Protein AF-A0A969BZG1-F1 (afdb_monomer)

Radius of gyration: 15.25 Å; Cα contacts (8 Å, |Δi|>4): 157; chains: 1; bounding box: 28×36×54 Å

Foldseek 3Di:
DDPPPPPPAAEDELQDAAQKKWKKFFCVQDPPVVLCVLLVVLPFDWGWHFYDYPPDDTTTITTRDMDGPVPPPPSPVVSLVVSVVPGPVVRIRIHHNHPPVVVVVVD

Mean predicted aligned error: 8.18 Å

pLDDT: mean 81.27, std 16.53, range [31.38, 94.31]

Secondary structure (DSSP, 8-state):
---------EEEESSPPBTEEEEEEETTSS-HHHHHHHHHHTT---EEEEEE-TTSPPEEEEEEEEEEGGG--THHHHHHHHHHTTS-GGGEEEEEB--GGGTTT--

Structure (mmCIF, N/CA/C/O backbone):
data_AF-A0A969BZG1-F1
#
_entry.id   AF-A0A969BZG1-F1
#
loop_
_atom_site.group_PDB
_atom_site.id
_atom_site.type_symbol
_atom_site.label_atom_id
_atom_site.label_alt_id
_atom_site.label_comp_id
_atom_site.label_asym_id
_atom_site.label_entity_id
_atom_site.label_seq_id
_atom_site.pdbx_PDB_ins_code
_atom_site.Cartn_x
_atom_site.Cartn_y
_atom_site.Cartn_z
_atom_site.occupancy
_atom_site.B_iso_or_equiv
_atom_site.auth_seq_id
_atom_site.auth_comp_id
_atom_site.auth_asym_id
_atom_site.auth_atom_id
_atom_site.pdbx_PDB_model_num
ATOM 1 N N . MET A 1 1 ? -8.593 -1.134 -37.292 1.00 31.38 1 MET A N 1
ATOM 2 C CA . MET A 1 1 ? -9.154 -0.841 -35.956 1.00 31.38 1 MET A CA 1
ATOM 3 C C . MET A 1 1 ? -8.088 -1.203 -34.950 1.00 31.38 1 MET A C 1
ATOM 5 O O . MET A 1 1 ? -7.825 -2.384 -34.781 1.00 31.38 1 MET A O 1
ATOM 9 N N . THR A 1 2 ? -7.434 -0.213 -34.355 1.00 34.38 2 THR A N 1
ATOM 10 C CA . THR A 1 2 ? -6.402 -0.446 -33.340 1.00 34.38 2 THR A CA 1
ATOM 11 C C . THR A 1 2 ? -6.911 0.214 -32.075 1.00 34.38 2 THR A C 1
ATOM 13 O O . THR A 1 2 ? -7.035 1.433 -32.016 1.00 34.38 2 THR A O 1
ATOM 16 N N . VAL A 1 3 ? -7.319 -0.600 -31.108 1.00 41.34 3 VAL A N 1
ATOM 17 C CA . VAL A 1 3 ? -7.743 -0.121 -29.796 1.00 41.34 3 VAL A CA 1
ATOM 18 C C . VAL A 1 3 ? -6.462 0.164 -29.016 1.00 41.34 3 VAL A C 1
ATOM 20 O O . VAL A 1 3 ? -5.893 -0.729 -28.397 1.00 41.34 3 VAL A O 1
ATOM 23 N N . ALA A 1 4 ? -5.961 1.394 -29.120 1.00 44.47 4 ALA A N 1
ATOM 24 C CA . ALA A 1 4 ? -4.935 1.898 -28.221 1.00 44.47 4 ALA A CA 1
ATOM 25 C C . ALA A 1 4 ? -5.623 2.246 -26.896 1.00 44.47 4 ALA A C 1
ATOM 27 O O . ALA A 1 4 ? -6.131 3.348 -26.715 1.00 44.47 4 ALA A O 1
ATOM 28 N N . ILE A 1 5 ? -5.709 1.277 -25.984 1.00 46.78 5 ILE A N 1
ATOM 29 C CA . ILE A 1 5 ? -5.936 1.588 -24.571 1.00 46.78 5 ILE A CA 1
ATOM 30 C C . ILE A 1 5 ? -4.550 1.886 -24.000 1.00 46.78 5 ILE A C 1
ATOM 32 O O . ILE A 1 5 ? -3.932 1.043 -23.356 1.00 46.78 5 ILE A O 1
ATOM 36 N N . GLU A 1 6 ? -4.030 3.080 -24.280 1.00 45.56 6 GLU A N 1
ATOM 37 C CA . GLU A 1 6 ? -2.990 3.667 -23.437 1.00 45.56 6 GLU A CA 1
ATOM 38 C C . GLU A 1 6 ? -3.669 4.051 -22.120 1.00 45.56 6 GLU A C 1
ATOM 40 O O . GLU A 1 6 ? -4.142 5.167 -21.929 1.00 45.56 6 GLU A O 1
ATOM 45 N N . ARG A 1 7 ? -3.810 3.079 -21.211 1.00 54.84 7 ARG A N 1
ATOM 46 C CA . ARG A 1 7 ? -4.036 3.400 -19.802 1.00 54.84 7 ARG A CA 1
ATOM 47 C C . ARG A 1 7 ? -2.717 3.948 -19.284 1.00 54.84 7 ARG A C 1
ATOM 49 O O . ARG A 1 7 ? -1.819 3.183 -18.945 1.00 54.84 7 ARG A O 1
ATOM 56 N N . GLU A 1 8 ? -2.593 5.268 -19.291 1.00 64.50 8 GLU A N 1
ATOM 57 C CA . GLU A 1 8 ? -1.515 5.957 -18.594 1.00 64.50 8 GLU A CA 1
ATOM 58 C C . GLU A 1 8 ? -1.495 5.465 -17.140 1.00 64.50 8 GLU A C 1
ATOM 60 O O . GLU A 1 8 ? -2.491 5.568 -16.422 1.00 64.50 8 GLU A O 1
ATOM 65 N N . ILE A 1 9 ? -0.378 4.868 -16.718 1.00 76.00 9 ILE A N 1
ATOM 66 C CA . ILE A 1 9 ? -0.195 4.438 -15.331 1.00 76.00 9 ILE A CA 1
ATOM 67 C C . ILE A 1 9 ? -0.158 5.703 -14.476 1.00 76.00 9 ILE A C 1
ATOM 69 O O . ILE A 1 9 ? 0.741 6.541 -14.618 1.00 76.00 9 ILE A O 1
ATOM 73 N N . ARG A 1 10 ? -1.144 5.854 -13.589 1.00 85.25 10 ARG A N 1
ATOM 74 C CA . ARG A 1 10 ? -1.269 7.037 -12.741 1.00 85.25 10 ARG A CA 1
ATOM 75 C C . ARG A 1 10 ? -0.032 7.168 -11.856 1.00 85.25 10 ARG A C 1
ATOM 77 O O . ARG A 1 10 ? 0.377 6.224 -11.186 1.00 85.25 10 ARG A O 1
ATOM 84 N N . THR A 1 11 ? 0.572 8.353 -11.848 1.00 84.38 11 THR A N 1
ATOM 85 C CA . THR A 1 11 ? 1.711 8.649 -10.972 1.00 84.38 11 THR A CA 1
ATOM 86 C C . THR A 1 11 ? 1.227 9.366 -9.716 1.00 84.38 11 THR A C 1
ATOM 88 O O . THR A 1 11 ? 0.606 10.426 -9.797 1.00 84.38 11 THR A O 1
ATOM 91 N N . LEU A 1 12 ? 1.516 8.786 -8.555 1.00 83.88 12 LEU A N 1
ATOM 92 C CA . LEU A 1 12 ? 1.197 9.304 -7.232 1.00 83.88 12 LEU A CA 1
ATOM 93 C C . LEU A 1 12 ? 2.453 9.789 -6.514 1.00 83.88 12 LEU A C 1
ATOM 95 O O . LEU A 1 12 ? 3.537 9.209 -6.616 1.00 83.88 12 LEU A O 1
ATOM 99 N N . SER A 1 13 ? 2.288 10.855 -5.735 1.00 80.06 13 SER A N 1
ATOM 100 C CA . SER A 1 13 ? 3.297 11.264 -4.766 1.00 80.06 13 SER A CA 1
ATOM 101 C C . SER A 1 13 ? 3.307 10.286 -3.601 1.00 80.06 13 SER A C 1
ATOM 103 O O . SER A 1 13 ? 2.259 9.965 -3.048 1.00 80.06 13 SER A O 1
ATOM 105 N N . PHE A 1 14 ? 4.501 9.859 -3.203 1.00 78.19 14 PHE A N 1
ATOM 106 C CA . PHE A 1 14 ? 4.678 8.971 -2.059 1.00 78.19 14 PHE A CA 1
ATOM 107 C C . PHE A 1 14 ? 4.221 9.612 -0.751 1.00 78.19 14 PHE A C 1
ATOM 109 O O . PHE A 1 14 ? 3.618 8.948 0.072 1.00 78.19 14 PHE A O 1
ATOM 116 N N . ILE A 1 15 ? 4.408 10.923 -0.583 1.00 81.75 15 ILE A N 1
ATOM 117 C CA . ILE A 1 15 ? 3.839 11.655 0.552 1.00 81.75 15 ILE A CA 1
ATOM 118 C C . ILE A 1 15 ? 2.389 12.034 0.197 1.00 81.75 15 ILE A C 1
ATOM 120 O O . ILE A 1 15 ? 2.204 12.885 -0.682 1.00 81.75 15 ILE A O 1
ATOM 124 N N . PRO A 1 16 ? 1.359 11.450 0.845 1.00 80.12 16 PRO A N 1
ATOM 125 C CA . PRO A 1 16 ? -0.027 11.786 0.544 1.00 80.12 16 PRO A CA 1
ATOM 126 C C 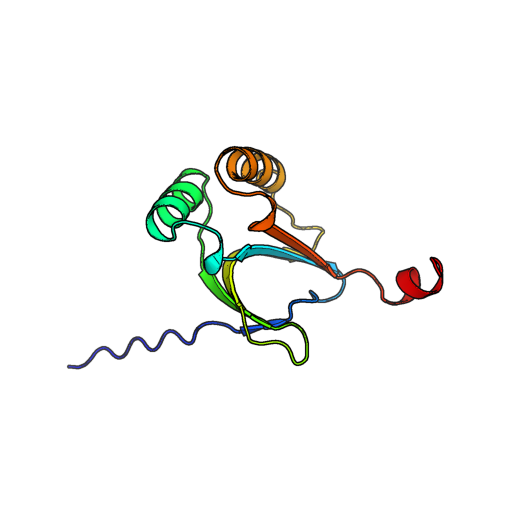. PRO A 1 16 ? -0.344 13.230 0.944 1.00 80.12 16 PRO A C 1
ATOM 128 O O . PRO A 1 16 ? 0.269 13.801 1.851 1.00 80.12 16 PRO A O 1
ATOM 131 N N . LYS A 1 17 ? -1.360 13.818 0.305 1.00 82.31 17 LYS A N 1
ATOM 132 C CA . LYS A 1 17 ? -1.880 15.135 0.700 1.00 82.31 17 LYS A CA 1
ATOM 133 C C . LYS A 1 17 ? -2.387 15.097 2.143 1.00 82.31 17 LYS A C 1
ATOM 135 O O . LYS A 1 17 ? -2.872 14.072 2.619 1.00 82.31 17 LYS A O 1
ATOM 140 N N . LYS A 1 18 ? -2.329 16.239 2.833 1.00 83.00 18 LYS A N 1
ATOM 141 C CA . LYS A 1 18 ? -2.867 16.368 4.193 1.00 83.00 18 LYS A CA 1
ATOM 142 C C . LYS A 1 18 ? -4.313 15.872 4.251 1.00 83.00 18 LYS A C 1
ATOM 144 O O . LYS A 1 18 ? -5.144 16.289 3.446 1.00 83.00 18 LYS A O 1
ATOM 149 N N . GLY A 1 19 ? -4.606 15.020 5.229 1.00 82.44 19 GLY A N 1
ATOM 150 C CA . GLY A 1 19 ? -5.949 14.473 5.420 1.00 82.44 19 GLY A CA 1
ATOM 151 C C . GLY A 1 19 ? -6.314 13.348 4.451 1.00 82.44 19 GLY A C 1
ATOM 152 O O . GLY A 1 19 ? -7.442 12.871 4.516 1.00 82.44 19 GLY A O 1
ATOM 153 N N . TYR A 1 20 ? -5.389 12.915 3.590 1.00 85.81 20 TYR A N 1
ATOM 154 C CA . TYR A 1 20 ? -5.525 11.738 2.735 1.00 85.81 20 TYR A CA 1
ATOM 155 C C . TYR A 1 20 ? -4.620 10.612 3.229 1.00 85.81 20 TYR A C 1
ATOM 157 O O . TYR A 1 20 ? -3.577 10.849 3.843 1.00 85.81 20 TYR A O 1
ATOM 165 N N . ARG A 1 21 ? -5.013 9.380 2.927 1.00 88.44 21 ARG A N 1
ATOM 166 C CA . ARG A 1 21 ? -4.208 8.181 3.127 1.00 88.44 21 ARG A CA 1
ATOM 167 C C . ARG A 1 21 ? -4.144 7.396 1.823 1.00 88.44 21 ARG A C 1
ATOM 169 O O . ARG A 1 21 ? -5.081 7.409 1.029 1.00 88.44 21 ARG A O 1
ATOM 176 N N . ILE A 1 22 ? -3.002 6.759 1.621 1.00 90.31 22 ILE A N 1
ATOM 177 C CA . ILE A 1 22 ? -2.723 5.850 0.519 1.00 90.31 22 ILE A CA 1
ATOM 178 C C . ILE A 1 22 ? -2.397 4.495 1.133 1.00 90.31 22 ILE A C 1
ATOM 180 O O . ILE A 1 22 ? -1.629 4.406 2.094 1.00 90.31 22 ILE A O 1
ATOM 184 N N . PHE A 1 23 ? -2.988 3.461 0.554 1.00 92.06 23 PHE A N 1
ATOM 185 C CA . PHE A 1 23 ? -2.684 2.072 0.817 1.00 92.06 23 PHE A CA 1
ATOM 186 C C . PHE A 1 23 ? -2.347 1.385 -0.500 1.00 92.06 23 PHE A C 1
ATOM 188 O O . PHE A 1 23 ? -3.143 1.384 -1.442 1.00 92.06 23 PHE A O 1
ATOM 195 N N . SER A 1 24 ? -1.143 0.843 -0.591 1.00 93.69 24 SER A N 1
ATOM 196 C CA . SER A 1 24 ? -0.640 0.224 -1.811 1.00 93.69 24 SER A CA 1
ATOM 197 C C . SER A 1 24 ? 0.397 -0.844 -1.493 1.00 93.69 24 SER A C 1
ATOM 199 O O . SER A 1 24 ? 0.923 -0.868 -0.388 1.00 93.69 24 SER A O 1
ATOM 201 N N . VAL A 1 25 ? 0.740 -1.683 -2.464 1.00 94.12 25 VAL A N 1
ATOM 202 C CA . VAL A 1 25 ? 1.765 -2.725 -2.314 1.00 94.12 25 VAL A CA 1
ATOM 203 C C . VAL A 1 25 ? 2.818 -2.582 -3.398 1.00 94.12 25 VAL A C 1
ATOM 205 O O . VAL A 1 25 ? 2.477 -2.403 -4.566 1.00 94.12 25 VAL A O 1
ATOM 208 N N . ASN A 1 26 ? 4.091 -2.658 -3.019 1.00 93.88 26 ASN A N 1
ATOM 209 C CA . ASN A 1 26 ? 5.218 -2.624 -3.938 1.00 93.88 26 ASN A CA 1
ATOM 210 C C . ASN A 1 26 ? 5.303 -3.938 -4.724 1.00 93.88 26 ASN A C 1
ATOM 212 O O . ASN A 1 26 ? 5.634 -4.992 -4.183 1.00 93.88 26 ASN A O 1
ATOM 216 N N . LEU A 1 27 ? 5.063 -3.866 -6.033 1.00 92.75 27 LEU A N 1
ATOM 217 C CA . LEU A 1 27 ? 5.001 -5.049 -6.894 1.00 92.75 27 LEU A CA 1
ATOM 218 C C . LEU A 1 27 ? 6.366 -5.685 -7.168 1.00 92.75 27 LEU A C 1
ATOM 220 O O . LEU A 1 27 ? 6.424 -6.777 -7.719 1.00 92.75 27 LEU A O 1
ATOM 224 N N . LYS A 1 28 ? 7.472 -5.033 -6.789 1.00 92.25 28 LYS A N 1
ATOM 225 C CA . LYS A 1 28 ? 8.807 -5.648 -6.854 1.00 92.25 28 LYS A CA 1
ATOM 226 C C . LYS A 1 28 ? 9.059 -6.658 -5.734 1.00 92.25 28 LYS A C 1
ATOM 228 O O . LYS A 1 28 ? 10.027 -7.405 -5.829 1.00 92.25 28 LYS A O 1
ATOM 233 N N . MET A 1 29 ? 8.244 -6.639 -4.680 1.00 91.75 29 MET A N 1
ATOM 234 C CA . MET A 1 29 ? 8.454 -7.422 -3.458 1.00 91.75 29 MET A CA 1
ATOM 235 C C . MET A 1 29 ? 7.480 -8.598 -3.321 1.00 91.75 29 MET A C 1
ATOM 237 O O . MET A 1 29 ? 7.554 -9.341 -2.351 1.00 91.75 29 MET A O 1
ATOM 241 N N . VAL A 1 30 ? 6.576 -8.782 -4.285 1.00 92.62 30 VAL A N 1
ATOM 242 C CA . VAL A 1 30 ? 5.551 -9.833 -4.270 1.00 92.62 30 VAL A CA 1
ATOM 243 C C . VAL A 1 30 ? 5.476 -10.532 -5.623 1.00 92.62 30 VAL A C 1
ATOM 245 O O . VAL A 1 30 ? 5.847 -9.951 -6.647 1.00 92.62 30 VAL A O 1
ATOM 248 N N . ASP A 1 31 ? 4.948 -11.757 -5.651 1.00 93.56 31 ASP A N 1
ATOM 249 C CA . ASP A 1 31 ? 4.498 -12.347 -6.911 1.00 93.56 31 ASP A CA 1
ATOM 250 C C . ASP A 1 31 ? 3.251 -11.598 -7.393 1.00 93.56 31 ASP A C 1
ATOM 252 O O . ASP A 1 31 ? 2.205 -11.596 -6.745 1.00 93.56 31 ASP A O 1
ATOM 256 N N . VAL A 1 32 ? 3.373 -10.917 -8.533 1.00 91.06 32 VAL A N 1
ATOM 257 C CA . VAL A 1 32 ? 2.318 -10.034 -9.048 1.00 91.06 32 VAL A CA 1
ATOM 258 C C . VAL A 1 32 ? 1.043 -10.809 -9.378 1.00 91.06 32 VAL A C 1
ATOM 260 O O . VAL A 1 32 ? -0.050 -10.280 -9.186 1.00 91.06 32 VAL A O 1
ATOM 263 N N . GLY A 1 33 ? 1.163 -12.040 -9.885 1.00 90.44 33 GLY A N 1
ATOM 264 C CA . GLY A 1 33 ? 0.021 -12.849 -10.299 1.00 90.44 33 GLY A CA 1
ATOM 265 C C . GLY A 1 33 ? -0.793 -13.330 -9.104 1.00 90.44 33 GLY A C 1
ATOM 266 O O . GLY A 1 33 ? -2.016 -13.163 -9.086 1.00 90.44 33 GLY A O 1
ATOM 267 N N . GLU A 1 34 ? -0.110 -13.874 -8.099 1.00 92.31 34 GLU A N 1
ATOM 268 C CA . GLU A 1 34 ? -0.721 -14.329 -6.848 1.00 92.31 34 GLU A CA 1
ATOM 269 C C . GLU A 1 34 ? -1.310 -13.155 -6.066 1.00 92.31 34 GLU A C 1
ATOM 271 O O . GLU A 1 34 ? -2.478 -13.195 -5.673 1.00 92.31 34 GLU A O 1
ATOM 276 N N . PHE A 1 35 ? -0.562 -12.054 -5.946 1.00 93.56 35 PHE A N 1
ATOM 277 C CA . PHE A 1 35 ? -1.032 -10.845 -5.279 1.00 93.56 35 PHE A CA 1
ATOM 278 C C . PHE A 1 35 ? -2.313 -10.289 -5.919 1.00 93.56 35 PHE A C 1
ATOM 280 O O . PHE A 1 35 ? -3.236 -9.898 -5.207 1.00 93.56 35 PHE A O 1
ATOM 287 N N . TRP A 1 36 ? -2.416 -10.261 -7.254 1.00 93.50 36 TRP A N 1
ATOM 288 C CA . TRP A 1 36 ? -3.602 -9.707 -7.920 1.00 93.50 36 TRP A CA 1
ATOM 289 C C . TRP A 1 36 ? -4.864 -10.526 -7.650 1.00 93.50 36 TRP A C 1
ATOM 291 O O . TRP A 1 36 ? -5.961 -9.970 -7.545 1.00 93.50 36 TRP A O 1
ATOM 301 N N . GLN A 1 37 ? -4.718 -11.849 -7.568 1.00 93.75 37 GLN A N 1
ATOM 302 C CA . GLN A 1 37 ? -5.817 -12.747 -7.222 1.00 93.75 37 GLN A CA 1
ATOM 303 C C . GLN A 1 37 ? -6.200 -12.581 -5.754 1.00 93.75 37 GLN A C 1
ATOM 305 O O . GLN A 1 37 ? -7.383 -12.424 -5.457 1.00 93.75 37 GLN A O 1
ATOM 310 N N . LEU A 1 38 ? -5.204 -12.530 -4.868 1.00 93.75 38 LEU A N 1
ATOM 311 C CA . LEU A 1 38 ? -5.386 -12.318 -3.438 1.00 93.75 38 LEU A CA 1
ATOM 312 C C . LEU A 1 38 ? -6.095 -10.993 -3.142 1.00 93.75 38 LEU A C 1
ATOM 314 O O . LEU A 1 38 ? -7.133 -10.980 -2.489 1.00 93.75 38 LEU A O 1
ATOM 318 N N . ALA A 1 39 ? -5.592 -9.881 -3.678 1.00 92.81 39 ALA A N 1
ATOM 319 C CA . ALA A 1 39 ? -6.170 -8.559 -3.464 1.00 92.81 39 ALA A CA 1
ATOM 320 C C . ALA A 1 39 ? -7.645 -8.513 -3.894 1.00 92.81 39 ALA A C 1
ATOM 322 O O . ALA A 1 39 ? -8.493 -8.008 -3.161 1.00 92.81 39 ALA A O 1
ATOM 323 N N . ARG A 1 40 ? -7.979 -9.107 -5.048 1.00 93.00 40 ARG A N 1
ATOM 324 C CA . ARG A 1 40 ? -9.370 -9.210 -5.517 1.00 93.00 40 ARG A CA 1
ATOM 325 C C . ARG A 1 40 ? -10.227 -10.118 -4.640 1.00 93.00 40 ARG A C 1
ATOM 327 O O . ARG A 1 40 ? -11.389 -9.794 -4.414 1.00 93.00 40 ARG A O 1
ATOM 334 N N . ALA A 1 41 ? -9.680 -11.229 -4.149 1.00 93.19 41 ALA A N 1
ATOM 335 C CA . ALA A 1 41 ? -10.381 -12.131 -3.236 1.00 93.19 41 ALA A CA 1
ATOM 336 C C . ALA A 1 41 ? -10.711 -11.446 -1.901 1.00 93.19 41 ALA A C 1
ATOM 338 O O . ALA A 1 41 ? -11.799 -11.643 -1.368 1.00 93.19 41 ALA A O 1
ATOM 339 N N . LEU A 1 42 ? -9.818 -10.574 -1.424 1.00 91.81 42 LEU A N 1
ATOM 340 C CA . LEU A 1 42 ? -10.029 -9.727 -0.248 1.00 91.81 42 LEU A CA 1
ATOM 341 C C . LEU A 1 42 ? -10.968 -8.539 -0.518 1.00 91.81 42 LEU A C 1
ATOM 343 O O . LEU A 1 42 ? -11.263 -7.777 0.395 1.00 91.81 42 LEU A O 1
ATOM 347 N N . GLY A 1 43 ? -11.459 -8.361 -1.748 1.00 91.25 43 GLY A N 1
ATOM 348 C CA . GLY A 1 43 ? -12.401 -7.299 -2.108 1.00 91.25 43 GLY A CA 1
ATOM 349 C C . GLY A 1 43 ? -11.757 -5.965 -2.491 1.00 91.25 43 GLY A C 1
ATOM 350 O O . GLY A 1 43 ? -12.453 -4.953 -2.537 1.00 91.25 43 GLY A O 1
ATOM 351 N N . PHE A 1 44 ? -10.452 -5.937 -2.773 1.00 92.38 44 PHE A N 1
ATOM 352 C CA . PHE A 1 44 ? -9.802 -4.772 -3.368 1.00 92.38 44 PHE A CA 1
ATOM 353 C C . PHE A 1 44 ? -9.966 -4.733 -4.889 1.00 92.38 44 PHE A C 1
ATOM 355 O O . PHE A 1 44 ? -10.002 -5.760 -5.570 1.00 92.38 44 PHE A O 1
ATOM 362 N N . GLU A 1 45 ? -9.940 -3.520 -5.438 1.00 91.38 45 GLU A N 1
ATOM 363 C CA . GLU A 1 45 ? -9.787 -3.272 -6.872 1.00 91.38 45 GLU A CA 1
ATOM 364 C C . GLU A 1 45 ? -8.399 -2.664 -7.135 1.00 91.38 45 GLU A C 1
ATOM 366 O O . GLU A 1 45 ? -8.280 -1.446 -7.262 1.00 91.38 45 GLU A O 1
ATOM 371 N N . PRO A 1 46 ? -7.325 -3.483 -7.177 1.00 91.25 46 PRO A N 1
ATOM 372 C CA . PRO A 1 46 ? -5.967 -2.975 -7.330 1.00 91.25 46 PRO A CA 1
ATOM 373 C C . PRO A 1 46 ? -5.788 -2.202 -8.643 1.00 91.25 46 PRO A C 1
ATOM 375 O O . PRO A 1 46 ? -6.044 -2.726 -9.733 1.00 91.25 46 PRO A O 1
ATOM 378 N N . GLU A 1 47 ? -5.288 -0.973 -8.540 1.00 91.88 47 GLU A N 1
ATOM 379 C CA . GLU A 1 47 ? -4.898 -0.124 -9.669 1.00 91.88 47 GLU A CA 1
ATOM 380 C C . GLU A 1 47 ? -3.370 -0.075 -9.781 1.00 91.88 47 GLU A C 1
ATOM 382 O O . GLU A 1 47 ? -2.667 0.118 -8.793 1.00 91.88 47 GLU A O 1
ATOM 387 N N . LEU A 1 48 ? -2.825 -0.230 -10.989 1.00 92.44 48 LEU A N 1
ATOM 388 C CA . LEU A 1 48 ? -1.388 -0.082 -11.206 1.00 92.44 48 LEU A CA 1
ATOM 389 C C . LEU A 1 48 ? -1.009 1.403 -11.159 1.00 92.44 48 LEU A C 1
ATOM 391 O O . LEU A 1 48 ? -1.505 2.188 -11.967 1.00 92.44 48 LEU A O 1
ATOM 395 N N . VAL A 1 49 ? -0.105 1.775 -10.253 1.00 91.50 49 VAL A N 1
ATOM 396 C CA . VAL A 1 49 ? 0.354 3.158 -10.081 1.00 91.50 49 VAL A CA 1
ATOM 397 C C . VAL A 1 49 ? 1.873 3.243 -9.984 1.00 91.50 49 VAL A C 1
ATOM 399 O O . VAL A 1 49 ? 2.549 2.318 -9.532 1.00 91.50 49 VAL A O 1
ATOM 402 N N . HIS A 1 50 ? 2.422 4.392 -10.367 1.00 90.62 50 HIS A N 1
ATOM 403 C CA . HIS A 1 50 ? 3.796 4.755 -10.040 1.00 90.62 50 HIS A CA 1
ATOM 404 C C . HIS A 1 50 ? 3.810 5.590 -8.768 1.00 90.62 50 HIS A C 1
ATOM 406 O O . HIS A 1 50 ? 3.305 6.708 -8.757 1.00 90.62 50 HIS A O 1
ATOM 412 N N . LEU A 1 51 ? 4.424 5.081 -7.709 1.00 86.88 51 LEU A N 1
ATOM 413 C CA . LEU A 1 51 ? 4.691 5.846 -6.501 1.00 86.88 51 LEU A CA 1
ATOM 414 C C . LEU A 1 51 ? 6.086 6.460 -6.599 1.00 86.88 51 LEU A C 1
ATOM 416 O O . LEU A 1 51 ? 7.087 5.762 -6.761 1.00 86.88 51 LEU A O 1
ATOM 420 N N . ARG A 1 52 ? 6.147 7.793 -6.545 1.00 82.56 52 ARG A N 1
ATOM 421 C CA . ARG A 1 52 ? 7.401 8.546 -6.633 1.00 82.56 52 ARG A CA 1
ATOM 422 C C . ARG A 1 52 ? 7.678 9.288 -5.334 1.00 82.56 52 ARG A C 1
ATOM 424 O O . ARG A 1 52 ? 6.880 10.129 -4.910 1.00 82.56 52 ARG A O 1
ATOM 431 N N . TYR A 1 53 ? 8.839 9.026 -4.743 1.00 75.69 53 TYR A N 1
ATOM 432 C CA . TYR A 1 53 ? 9.372 9.801 -3.629 1.00 75.69 53 TYR A CA 1
ATOM 433 C C . TYR A 1 53 ? 10.466 10.746 -4.131 1.00 75.69 53 TYR A C 1
ATOM 435 O O . TYR A 1 53 ? 11.549 10.304 -4.489 1.00 75.69 53 TYR A O 1
ATOM 443 N N . ARG A 1 54 ? 10.176 12.053 -4.188 1.00 70.44 54 ARG A N 1
ATOM 444 C CA . ARG A 1 54 ? 11.117 13.103 -4.636 1.00 70.44 54 ARG A CA 1
ATOM 445 C C . ARG A 1 54 ? 11.944 12.676 -5.874 1.00 70.44 54 ARG A C 1
ATOM 447 O O . ARG A 1 54 ?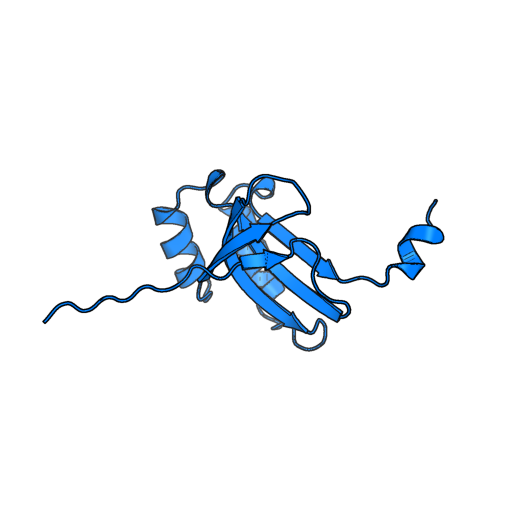 11.365 12.433 -6.936 1.00 70.44 54 ARG A O 1
ATOM 454 N N . ASP A 1 55 ? 13.266 12.584 -5.718 1.00 65.00 55 ASP A N 1
ATOM 455 C CA . ASP A 1 55 ? 14.258 12.269 -6.754 1.00 65.00 55 ASP A CA 1
ATOM 456 C C . ASP A 1 55 ? 14.562 10.768 -6.891 1.00 65.00 55 ASP A C 1
ATOM 458 O O . ASP A 1 55 ? 15.441 10.378 -7.657 1.00 65.00 55 ASP A O 1
ATOM 462 N N . GLU A 1 56 ? 13.843 9.907 -6.172 1.00 73.94 56 GLU A N 1
ATOM 463 C CA . GLU A 1 56 ? 14.025 8.464 -6.275 1.00 73.94 56 GLU A CA 1
ATOM 464 C C . GLU A 1 56 ? 13.407 7.895 -7.554 1.00 73.94 56 GLU A C 1
ATOM 466 O O . GLU A 1 56 ? 12.498 8.464 -8.174 1.00 73.94 56 GLU A O 1
ATOM 471 N N . THR A 1 57 ? 13.913 6.721 -7.9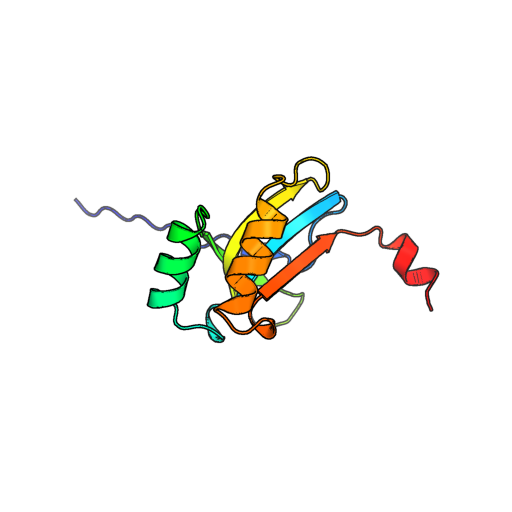39 1.00 79.12 57 THR A N 1
ATOM 472 C CA . THR A 1 57 ? 13.365 5.957 -9.061 1.00 79.12 57 THR A CA 1
ATOM 473 C C . THR A 1 57 ? 11.906 5.608 -8.754 1.00 79.12 57 THR A C 1
ATOM 475 O O . THR A 1 57 ? 11.650 5.033 -7.694 1.00 79.12 57 THR A O 1
ATOM 478 N N . PRO A 1 58 ? 10.952 5.912 -9.657 1.00 81.31 58 PRO A N 1
ATOM 479 C CA . PRO A 1 58 ? 9.553 5.550 -9.468 1.00 81.31 58 PRO A CA 1
ATOM 480 C C . PRO A 1 58 ? 9.404 4.056 -9.176 1.00 81.31 58 PRO A C 1
ATOM 482 O O . PRO A 1 58 ? 9.967 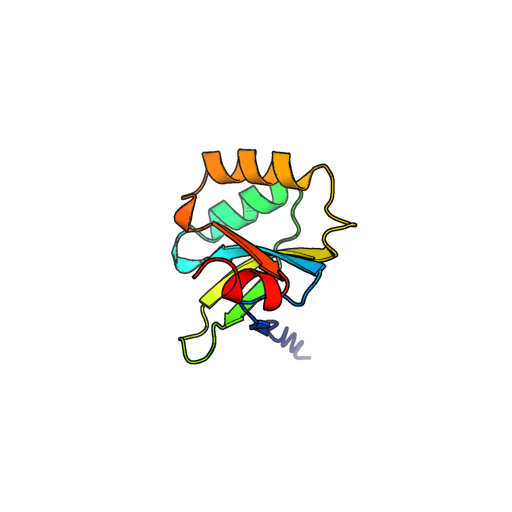3.210 -9.877 1.00 81.31 58 PRO A O 1
ATOM 485 N N . GLN A 1 59 ? 8.644 3.738 -8.136 1.00 88.56 59 GLN A N 1
ATOM 486 C CA . GLN A 1 59 ? 8.316 2.368 -7.772 1.00 88.56 59 GLN A CA 1
ATOM 487 C C . GLN A 1 59 ? 6.949 2.015 -8.349 1.00 88.56 59 GLN A C 1
ATOM 489 O O . GLN A 1 59 ? 6.041 2.847 -8.374 1.00 88.56 59 GLN A O 1
ATOM 494 N N . ILE A 1 60 ? 6.800 0.784 -8.834 1.00 91.44 60 ILE A N 1
ATOM 495 C CA . ILE A 1 60 ? 5.524 0.299 -9.358 1.00 91.44 60 ILE A CA 1
ATOM 496 C C . ILE A 1 60 ? 4.775 -0.350 -8.206 1.00 91.44 60 ILE A C 1
ATOM 498 O O . ILE A 1 60 ? 5.267 -1.299 -7.595 1.00 91.44 60 ILE A O 1
ATOM 502 N N . HIS A 1 61 ? 3.599 0.179 -7.912 1.00 94.06 61 HIS A N 1
ATOM 503 C CA . HIS A 1 61 ? 2.745 -0.312 -6.850 1.00 94.06 61 HIS A CA 1
ATOM 504 C C . HIS A 1 61 ? 1.388 -0.731 -7.405 1.00 94.06 61 HIS A C 1
ATOM 506 O O . HIS A 1 61 ? 0.926 -0.220 -8.426 1.00 94.06 61 HIS A O 1
ATOM 512 N N . ALA A 1 62 ? 0.727 -1.624 -6.682 1.00 94.31 62 ALA A N 1
ATOM 513 C CA . ALA A 1 62 ? -0.710 -1.788 -6.763 1.00 94.31 62 ALA A CA 1
ATOM 514 C C . ALA A 1 62 ? -1.366 -0.919 -5.694 1.00 94.31 62 ALA A C 1
ATOM 516 O O . ALA A 1 62 ? -1.208 -1.169 -4.500 1.00 94.31 62 ALA A O 1
ATOM 517 N N . LEU A 1 63 ? -2.081 0.116 -6.115 1.00 94.12 63 LEU A N 1
ATOM 518 C CA . LEU A 1 63 ? -2.926 0.924 -5.256 1.00 94.12 63 LEU A CA 1
ATOM 519 C C . LEU A 1 63 ? -4.160 0.113 -4.871 1.00 94.12 63 LEU A C 1
ATOM 521 O O . LEU A 1 63 ? -4.931 -0.282 -5.737 1.00 94.12 63 LEU A O 1
ATOM 525 N N . LEU A 1 64 ? -4.339 -0.111 -3.575 1.00 93.81 64 LEU A N 1
ATOM 526 C CA . LEU A 1 64 ? 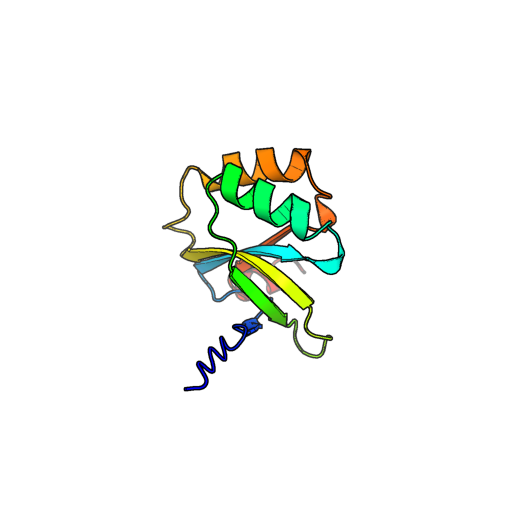-5.476 -0.842 -3.022 1.00 93.81 64 LEU A CA 1
ATOM 527 C C . LEU A 1 64 ? -6.561 0.109 -2.523 1.00 93.81 64 LEU A C 1
ATOM 529 O O . LEU A 1 64 ? -7.747 -0.187 -2.641 1.00 93.81 64 LEU A O 1
ATOM 533 N N . TRP A 1 65 ? -6.157 1.263 -1.987 1.00 92.56 65 TRP A N 1
ATOM 534 C CA . TRP A 1 65 ? -7.079 2.315 -1.584 1.00 92.56 65 TRP A CA 1
ATOM 535 C C . TRP A 1 65 ? -6.385 3.681 -1.520 1.00 92.56 65 TRP A C 1
ATOM 537 O O . TRP A 1 65 ? -5.241 3.807 -1.082 1.00 92.56 65 TRP A O 1
ATOM 547 N N . GLU A 1 66 ? -7.104 4.729 -1.908 1.00 90.31 66 GLU A N 1
ATOM 548 C CA . GLU A 1 66 ? -6.718 6.124 -1.711 1.00 90.31 66 GLU A CA 1
ATOM 549 C C . GLU A 1 66 ? -7.960 6.919 -1.322 1.00 90.31 66 GLU A C 1
ATOM 551 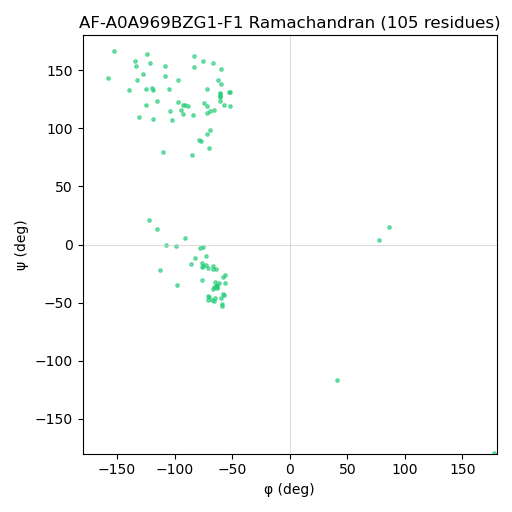O O . GLU A 1 66 ? -8.995 6.837 -1.983 1.00 90.31 66 GLU A O 1
ATOM 556 N N . GLY A 1 67 ? -7.854 7.742 -0.284 1.00 89.25 67 GLY A N 1
ATOM 557 C CA . GLY A 1 67 ? -8.957 8.621 0.065 1.00 89.25 67 GLY A CA 1
ATOM 558 C C . GLY A 1 67 ? -8.730 9.464 1.312 1.00 89.25 67 GLY A C 1
ATOM 559 O O . GLY A 1 67 ? -7.670 9.395 1.943 1.00 89.25 67 GLY A O 1
ATOM 560 N N . PRO A 1 68 ? -9.724 10.289 1.677 1.00 88.50 68 PRO A N 1
ATOM 561 C CA . PRO A 1 68 ? -9.696 11.069 2.905 1.00 88.50 68 PRO A CA 1
ATOM 562 C C . PRO A 1 68 ? -9.657 10.169 4.146 1.00 88.50 68 PRO A C 1
ATOM 564 O O . PRO A 1 68 ? -10.382 9.180 4.221 1.00 88.50 68 PRO A O 1
ATOM 567 N N . LEU A 1 69 ? -8.896 10.556 5.173 1.00 84.31 69 LEU A N 1
ATOM 568 C CA . LEU A 1 69 ? -8.796 9.824 6.446 1.00 84.31 69 LEU A CA 1
ATOM 569 C C . LEU A 1 69 ? -10.158 9.606 7.127 1.00 84.31 69 LEU A C 1
ATOM 571 O O . LEU A 1 69 ? -10.367 8.580 7.761 1.00 84.31 69 LEU A O 1
ATOM 575 N N . GLY A 1 70 ? -11.096 10.547 6.978 1.00 83.31 70 GLY A N 1
ATOM 576 C CA . GLY A 1 70 ? -12.452 10.432 7.529 1.00 83.31 70 GLY A CA 1
ATOM 577 C C . GLY A 1 70 ? -13.401 9.530 6.731 1.00 83.31 70 GLY A C 1
ATOM 578 O O . GLY A 1 70 ? -14.548 9.373 7.129 1.00 83.31 70 GLY A O 1
ATOM 579 N N . GLN A 1 71 ? -12.954 8.980 5.599 1.00 87.31 71 GLN A N 1
ATOM 580 C CA . GLN A 1 71 ? -13.735 8.093 4.727 1.00 87.31 71 GLN A CA 1
ATOM 581 C C . GLN A 1 71 ? -13.055 6.731 4.547 1.00 87.31 71 GLN A C 1
ATOM 583 O O . GLN A 1 71 ? -13.313 6.031 3.570 1.00 87.31 71 GLN A O 1
ATOM 588 N N . VAL A 1 72 ? -12.161 6.362 5.468 1.00 85.69 72 VAL A N 1
ATOM 589 C CA . VAL A 1 72 ? -11.547 5.034 5.470 1.00 85.69 72 VAL A CA 1
ATOM 590 C C . VAL A 1 72 ? -12.655 3.985 5.634 1.00 85.69 72 VAL A C 1
ATOM 592 O O . VAL A 1 72 ? -13.410 4.062 6.608 1.00 85.69 72 VAL A O 1
ATOM 595 N N . PRO A 1 73 ? -12.785 3.022 4.703 1.00 87.06 73 PRO A N 1
ATOM 596 C CA . PRO A 1 73 ? -13.740 1.935 4.846 1.00 87.06 73 PRO A CA 1
ATOM 597 C C . PRO A 1 73 ? -13.445 1.139 6.123 1.00 87.06 73 PRO A C 1
ATOM 599 O O . PRO A 1 73 ? -12.279 0.837 6.377 1.00 87.06 73 PRO A O 1
ATOM 602 N N . PRO A 1 74 ? -14.463 0.741 6.904 1.00 86.56 74 PRO A N 1
ATOM 603 C CA . PRO A 1 74 ? -14.248 -0.045 8.122 1.00 86.56 74 PRO A CA 1
ATOM 604 C C . PRO A 1 74 ? -13.639 -1.425 7.832 1.00 86.56 74 PRO A C 1
ATOM 606 O O . PRO A 1 74 ? -13.029 -2.024 8.706 1.00 86.56 74 PRO A O 1
ATOM 609 N N . THR A 1 75 ? -13.774 -1.921 6.600 1.00 89.69 75 THR A N 1
ATOM 610 C CA . THR A 1 75 ? -13.164 -3.177 6.151 1.00 89.69 75 THR A CA 1
ATOM 611 C C . THR A 1 75 ? -11.665 -3.050 5.898 1.00 89.69 75 THR A C 1
ATOM 613 O O . THR A 1 75 ? -10.989 -4.069 5.857 1.00 89.69 75 THR A O 1
ATOM 616 N N . LEU A 1 76 ? -11.128 -1.833 5.733 1.00 88.06 76 LEU A N 1
ATOM 617 C CA . LEU A 1 76 ? -9.748 -1.631 5.284 1.00 88.06 76 LEU A CA 1
ATOM 618 C C . LEU A 1 76 ? -8.723 -2.196 6.275 1.00 88.06 76 LEU A C 1
ATOM 620 O O . LEU A 1 76 ? -7.708 -2.728 5.841 1.00 88.06 76 LEU A O 1
ATOM 624 N N . GLU A 1 77 ? -8.980 -2.087 7.582 1.00 87.81 77 GLU A N 1
ATOM 625 C CA . GLU A 1 77 ? -8.092 -2.639 8.617 1.00 87.81 77 GLU A CA 1
ATOM 626 C C . GLU A 1 77 ? -8.087 -4.168 8.586 1.00 87.81 77 GLU A C 1
ATOM 628 O O . GLU A 1 77 ? -7.025 -4.769 8.499 1.00 87.81 77 GLU A O 1
ATOM 633 N N . GLN A 1 78 ? -9.265 -4.795 8.535 1.00 90.50 78 GLN A N 1
ATOM 634 C CA . GLN A 1 78 ? -9.364 -6.249 8.410 1.00 90.50 78 GLN A CA 1
ATOM 635 C C . GLN A 1 78 ? -8.690 -6.751 7.123 1.00 90.50 78 GLN A C 1
ATOM 637 O O . GLN A 1 78 ? -7.915 -7.701 7.150 1.00 90.50 78 GLN A O 1
ATOM 642 N N . GLN A 1 79 ? -8.956 -6.098 5.990 1.00 91.31 79 GLN A N 1
ATOM 643 C CA . GLN A 1 79 ? -8.359 -6.477 4.712 1.00 91.31 79 GLN A CA 1
ATOM 644 C C . GLN A 1 79 ? -6.833 -6.275 4.709 1.00 91.31 79 GLN A C 1
ATOM 646 O O . GLN A 1 79 ? -6.126 -7.015 4.030 1.00 91.31 79 GLN A O 1
ATOM 651 N N . TYR A 1 80 ? -6.323 -5.278 5.441 1.00 88.88 80 TYR A N 1
ATOM 652 C CA . TYR A 1 80 ? -4.889 -5.088 5.663 1.00 88.88 80 TYR A CA 1
ATOM 653 C C . TYR A 1 80 ? -4.301 -6.239 6.480 1.00 88.88 80 TYR A C 1
ATOM 655 O O . TYR A 1 80 ? -3.290 -6.802 6.064 1.00 88.88 80 TYR A O 1
ATOM 663 N N . ASP A 1 81 ? -4.936 -6.599 7.597 1.00 90.25 81 ASP A N 1
ATOM 664 C CA . ASP A 1 81 ? -4.466 -7.674 8.470 1.00 90.25 81 ASP A CA 1
ATOM 665 C C . ASP A 1 81 ? -4.388 -8.992 7.684 1.00 90.25 81 ASP A C 1
ATOM 667 O O . ASP A 1 81 ? -3.315 -9.588 7.594 1.00 90.25 81 ASP A O 1
ATOM 671 N N . GLU A 1 82 ? -5.469 -9.368 6.990 1.00 91.88 82 GLU A N 1
ATOM 672 C CA . GLU A 1 82 ? -5.533 -10.579 6.154 1.00 91.88 82 GLU A CA 1
ATOM 673 C C . GLU A 1 82 ? -4.518 -10.577 4.998 1.00 91.88 82 GLU A C 1
ATOM 675 O O . GLU A 1 82 ? -4.015 -11.631 4.599 1.00 91.88 82 GLU A O 1
ATOM 680 N N . LEU A 1 83 ? -4.208 -9.401 4.441 1.00 91.56 83 LEU A N 1
ATOM 681 C CA . LEU A 1 83 ? -3.178 -9.262 3.414 1.00 91.56 83 LEU A CA 1
ATOM 682 C C . LEU A 1 83 ? -1.778 -9.451 4.015 1.00 91.56 83 LEU A C 1
ATOM 684 O O . LEU A 1 83 ? -0.962 -10.166 3.439 1.00 91.56 83 LEU A O 1
ATOM 688 N N . SER A 1 84 ? -1.508 -8.848 5.175 1.00 90.88 84 SER A N 1
ATOM 689 C CA . SER A 1 84 ? -0.205 -8.889 5.853 1.00 90.88 84 SER A CA 1
ATOM 690 C C . SER A 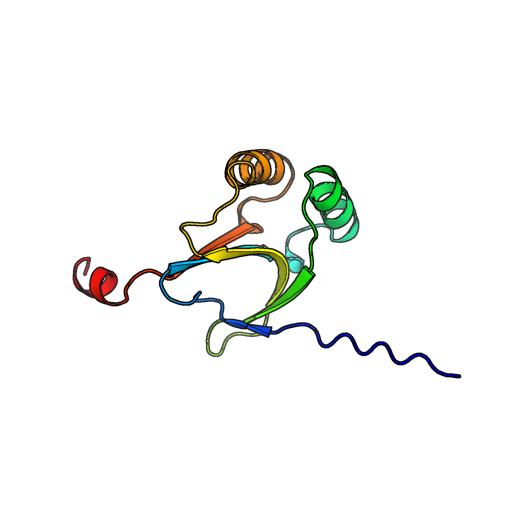1 84 ? 0.194 -10.276 6.363 1.00 90.88 84 SER A C 1
ATOM 692 O O . SER A 1 84 ? 1.377 -10.544 6.551 1.00 90.88 84 SER A O 1
A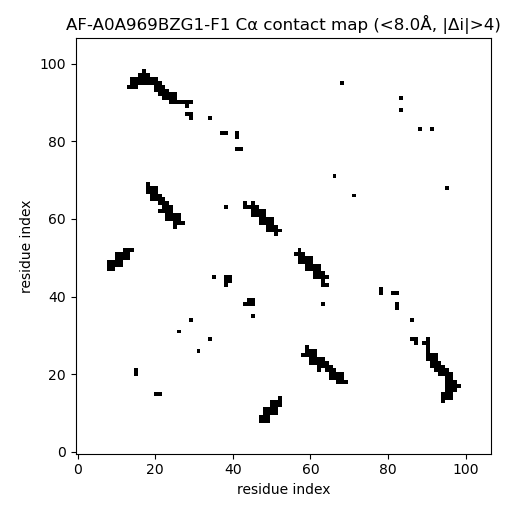TOM 694 N N . GLU A 1 85 ? -0.772 -11.178 6.543 1.00 93.12 85 GLU A N 1
ATOM 695 C CA . GLU A 1 85 ? -0.511 -12.585 6.869 1.00 93.12 85 GLU A CA 1
ATOM 696 C C . GLU A 1 85 ? -0.044 -13.407 5.657 1.00 93.12 85 GLU A C 1
ATOM 698 O O . GLU A 1 85 ? 0.529 -14.485 5.823 1.00 93.12 85 GLU A O 1
ATOM 703 N N . GLN A 1 86 ? -0.296 -12.922 4.438 1.00 91.88 86 GLN A N 1
ATOM 704 C CA . GLN A 1 86 ? -0.107 -13.682 3.198 1.00 91.88 86 GLN A CA 1
ATOM 705 C C . GLN A 1 86 ? 1.010 -13.143 2.304 1.00 91.88 86 GLN A C 1
ATOM 707 O O . GLN A 1 86 ? 1.534 -13.887 1.475 1.00 91.88 86 GLN A O 1
ATOM 712 N N . ILE A 1 87 ? 1.388 -11.874 2.459 1.00 92.00 87 ILE A N 1
ATOM 713 C CA . ILE A 1 87 ? 2.519 -11.267 1.750 1.00 92.00 87 ILE A CA 1
ATOM 714 C C . ILE A 1 87 ? 3.514 -10.670 2.736 1.00 92.00 87 ILE A C 1
ATOM 716 O O . ILE A 1 87 ? 3.192 -10.443 3.898 1.00 92.00 87 ILE A O 1
ATOM 720 N N . ASP A 1 88 ? 4.719 -10.383 2.251 1.00 90.56 88 ASP A N 1
ATOM 721 C CA . ASP A 1 88 ? 5.724 -9.675 3.037 1.00 90.56 88 ASP A CA 1
ATOM 722 C C . ASP A 1 88 ? 5.169 -8.314 3.516 1.00 90.56 88 ASP A C 1
ATOM 724 O O . ASP A 1 88 ? 4.813 -7.477 2.675 1.00 90.56 88 ASP A O 1
ATOM 728 N N . PRO A 1 89 ? 5.088 -8.059 4.836 1.00 87.75 89 PRO A N 1
ATOM 729 C CA . PRO A 1 89 ? 4.640 -6.777 5.368 1.00 87.75 89 P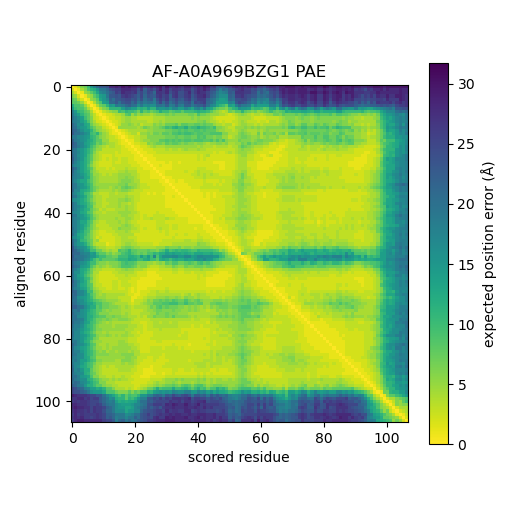RO A CA 1
ATOM 730 C C . PRO A 1 89 ? 5.483 -5.592 4.884 1.00 87.75 89 PRO A C 1
ATOM 732 O O . PRO A 1 89 ? 4.949 -4.493 4.746 1.00 87.75 89 PRO A O 1
ATOM 735 N N . ASP A 1 90 ? 6.764 -5.799 4.559 1.00 89.12 90 ASP A N 1
ATOM 736 C CA . ASP A 1 90 ? 7.632 -4.743 4.026 1.00 89.12 90 ASP A CA 1
ATOM 737 C C . ASP A 1 90 ? 7.250 -4.347 2.588 1.00 89.12 90 ASP A C 1
ATOM 739 O O . ASP A 1 90 ? 7.566 -3.244 2.132 1.00 89.12 90 ASP A O 1
ATOM 743 N N . ALA A 1 91 ? 6.525 -5.209 1.863 1.00 91.38 91 ALA A N 1
ATOM 744 C CA . ALA A 1 91 ? 5.949 -4.865 0.565 1.00 91.38 91 ALA A CA 1
ATOM 745 C C . ALA A 1 91 ? 4.760 -3.905 0.697 1.00 91.38 91 ALA A C 1
ATOM 747 O O . ALA A 1 91 ? 4.357 -3.274 -0.287 1.00 91.38 91 ALA A O 1
ATOM 748 N N . ILE A 1 92 ? 4.175 -3.798 1.889 1.00 91.69 92 ILE A N 1
ATOM 749 C CA . ILE A 1 92 ? 2.959 -3.043 2.129 1.00 91.69 92 ILE A CA 1
ATOM 750 C C . ILE A 1 92 ? 3.294 -1.588 2.446 1.00 91.69 92 ILE A C 1
ATOM 752 O O . ILE A 1 92 ? 3.930 -1.248 3.439 1.00 91.69 92 ILE A O 1
ATOM 756 N N . TYR A 1 93 ? 2.793 -0.690 1.605 1.00 89.50 93 TYR A N 1
ATOM 757 C CA . TYR A 1 93 ? 2.943 0.741 1.776 1.00 89.50 93 TYR A CA 1
ATOM 758 C C . TYR A 1 93 ? 1.654 1.385 2.277 1.00 89.50 93 TYR A C 1
ATOM 760 O O . TYR A 1 93 ? 0.641 1.454 1.573 1.00 89.50 93 TYR A O 1
ATOM 768 N N . PHE A 1 94 ? 1.726 1.924 3.490 1.00 86.25 94 PHE A N 1
ATOM 769 C CA . PHE A 1 94 ? 0.611 2.574 4.155 1.00 86.25 94 PHE A CA 1
ATOM 770 C C . PHE A 1 94 ? 1.036 3.927 4.712 1.00 86.25 94 PHE A C 1
ATOM 772 O O . PHE A 1 94 ? 1.791 4.022 5.680 1.00 86.25 94 PHE A O 1
ATOM 779 N N . ALA A 1 95 ? 0.539 4.997 4.099 1.00 84.38 95 ALA A N 1
ATOM 780 C CA . ALA A 1 95 ? 0.921 6.353 4.461 1.00 84.38 95 ALA A CA 1
ATOM 781 C C . ALA A 1 95 ? -0.296 7.253 4.615 1.00 84.38 95 ALA A C 1
ATOM 783 O O . ALA A 1 95 ? -1.247 7.192 3.840 1.00 84.38 95 ALA A O 1
ATOM 784 N N . ALA A 1 96 ? -0.238 8.136 5.607 1.00 83.38 96 ALA A N 1
ATOM 785 C CA . ALA A 1 96 ? -1.198 9.210 5.802 1.00 83.38 96 ALA A CA 1
ATOM 786 C C . ALA A 1 96 ? -0.470 10.551 5.711 1.00 83.38 96 ALA A C 1
ATOM 788 O O . ALA A 1 96 ? 0.568 10.743 6.348 1.00 83.38 96 ALA A O 1
ATOM 789 N N . GLY A 1 97 ? -1.023 11.493 4.952 1.00 77.31 97 GLY A N 1
ATOM 790 C CA . GLY A 1 97 ? -0.525 12.861 4.923 1.00 77.31 97 GLY A CA 1
ATOM 791 C C . GLY A 1 97 ? -0.818 13.548 6.255 1.00 77.31 97 GLY A C 1
ATOM 792 O O . GLY A 1 97 ? -1.941 14.010 6.482 1.00 77.31 97 GLY A O 1
ATOM 793 N N . ARG A 1 98 ? 0.178 13.605 7.147 1.00 64.25 98 ARG A N 1
ATOM 794 C CA . ARG A 1 98 ? 0.119 14.381 8.398 1.00 64.25 98 ARG A CA 1
ATOM 795 C C . ARG A 1 98 ? 0.473 15.850 8.155 1.00 64.25 98 ARG A C 1
ATOM 797 O O . ARG A 1 98 ? 1.042 16.209 7.126 1.00 64.25 98 ARG A O 1
ATOM 804 N N . ASN A 1 99 ? 0.115 16.714 9.104 1.00 52.00 99 ASN A N 1
ATOM 805 C CA . ASN A 1 99 ? 0.579 18.099 9.109 1.00 52.00 99 ASN A CA 1
ATOM 806 C C . ASN A 1 99 ? 2.109 18.139 9.192 1.00 52.00 99 ASN A C 1
ATOM 808 O O . ASN A 1 99 ? 2.687 17.561 10.105 1.00 52.00 99 ASN A O 1
ATOM 812 N N . GLN A 1 100 ? 2.753 18.904 8.308 1.00 46.69 100 GLN A N 1
ATOM 813 C CA . GLN A 1 100 ? 4.188 19.203 8.394 1.00 46.69 100 GLN A CA 1
ATOM 814 C C . GLN A 1 100 ? 4.569 19.839 9.754 1.00 46.69 100 GLN A C 1
ATOM 816 O O . GLN A 1 100 ? 5.671 19.622 10.239 1.00 46.69 100 GLN A O 1
ATOM 821 N N . ALA A 1 101 ? 3.618 20.511 10.419 1.00 45.25 101 ALA A N 1
ATOM 822 C CA . ALA A 1 101 ? 3.788 21.132 11.737 1.00 45.25 101 ALA A CA 1
ATOM 823 C C . ALA A 1 101 ? 4.009 20.152 12.913 1.00 45.25 101 ALA A C 1
ATOM 825 O O . ALA A 1 101 ? 4.495 20.572 13.955 1.00 45.25 101 ALA A O 1
ATOM 826 N N . GLU A 1 102 ? 3.677 18.862 12.785 1.00 44.56 102 GLU A N 1
ATOM 827 C CA . GLU A 1 102 ? 3.956 17.874 13.848 1.00 44.56 102 GLU A CA 1
ATOM 828 C C . GLU A 1 102 ? 5.375 17.289 13.755 1.00 44.56 102 GLU A C 1
ATOM 830 O O . GLU A 1 102 ? 5.884 16.739 14.732 1.00 44.56 102 GLU A O 1
ATOM 835 N N . TYR A 1 103 ? 6.040 17.437 12.603 1.00 48.22 103 TYR A N 1
ATOM 836 C CA . TYR A 1 103 ? 7.400 16.932 12.397 1.00 48.22 103 TYR A CA 1
ATOM 837 C C . TYR A 1 103 ? 8.454 17.815 13.087 1.00 48.22 103 TYR A C 1
ATOM 839 O O . TYR A 1 103 ? 9.468 17.311 13.555 1.00 48.22 103 TYR A O 1
ATOM 847 N N . GLU A 1 104 ? 8.190 19.119 13.212 1.00 42.94 104 GLU A N 1
ATOM 848 C CA . GLU A 1 104 ? 9.095 20.086 13.858 1.00 42.94 104 GLU A CA 1
ATOM 849 C C . GLU A 1 104 ? 8.975 20.115 15.394 1.00 42.94 104 GLU A C 1
ATOM 851 O O . GLU A 1 104 ? 9.822 20.702 16.055 1.00 42.94 104 GLU A O 1
ATOM 856 N N . LEU A 1 105 ? 7.953 19.472 15.973 1.00 46.41 105 LEU A N 1
ATOM 857 C CA . LEU A 1 105 ? 7.758 19.360 17.431 1.00 46.41 105 LEU A CA 1
ATOM 858 C C . LEU A 1 105 ? 8.250 18.022 18.015 1.00 46.41 105 LEU A C 1
ATOM 860 O O . LEU A 1 105 ? 8.150 17.812 19.222 1.00 46.41 105 LEU A O 1
ATOM 864 N N . SER A 1 106 ? 8.757 17.119 17.168 1.00 51.97 106 SER A N 1
ATOM 865 C CA . SER A 1 106 ? 9.300 15.804 17.561 1.00 51.97 106 SER A CA 1
ATOM 866 C C . SER A 1 106 ? 10.810 15.667 17.281 1.00 51.97 106 SER A C 1
ATOM 868 O O . SER A 1 106 ? 11.337 14.553 17.281 1.00 51.97 106 SER A O 1
ATOM 870 N N . GLN A 1 107 ? 11.493 16.782 17.003 1.00 45.03 107 GLN A N 1
ATOM 871 C CA . GLN A 1 107 ? 12.957 16.920 16.941 1.00 45.03 107 GLN A CA 1
ATOM 872 C C . GLN A 1 107 ? 13.431 17.730 18.149 1.00 45.03 107 GLN A C 1
ATOM 874 O O . GLN A 1 107 ? 14.561 17.464 18.610 1.00 45.03 107 GLN A O 1
#

Sequence (107 aa):
MTVAIEREIRTLSFIPKKGYRIFSVNLKMVDVGEFWQLARALGFEPELVHLRYRDETPQIHALLWEGPLGQVPPTLEQQYDELSEQIDPDAIYFAAGRNQAEYELSQ

Solvent-accessible surface area (backbone atoms only — not comparable to full-atom values): 6298 Å² total; per-residue (Å²): 140,78,87,79,78,79,72,75,65,49,75,41,64,56,76,37,57,72,56,23,31,40,35,31,33,39,48,88,65,50,62,61,72,61,49,56,53,49,43,44,73,66,69,37,70,69,40,67,29,30,40,30,52,88,92,50,80,68,39,55,24,35,36,53,46,75,45,45,62,94,67,63,60,85,60,52,61,59,47,46,53,65,44,48,78,74,44,62,59,87,27,53,43,76,44,63,16,63,64,74,74,58,61,74,76,74,114

Nearest PDB structures (foldseek):
  4rbv-assembly1_B-3  TM=3.886E-01  e=9.627E-01  Salmonella enterica subsp. enterica serovar Typhimurium str. LT2
  2e44-assembly1_A  TM=4.677E-01  e=1.945E+00  Homo sapiens
  4rle-assembly1_A  TM=4.340E-01  e=1.945E+00  Bacillus subtilis subsp. subtilis str. 168
  5o2v-assembly1_A  TM=4.311E-01  e=2.356E+00  Homo sapiens
  6vh5-assembly1_C  TM=3.971E-01  e=7.449E+00  Brucella abortus 2308